Protein AF-Q7RSP5-F1 (afdb_monomer)

Solvent-accessible surface area (backbone atoms only — not comparable to full-atom values): 9951 Å² total; per-residue (Å²): 132,61,67,67,63,52,49,53,52,51,54,40,51,48,33,52,52,49,29,62,71,64,57,51,88,84,54,77,68,51,70,68,33,51,56,30,44,52,52,32,47,54,51,49,51,56,48,69,70,32,59,83,34,60,75,29,71,70,51,32,50,54,51,52,50,52,53,49,53,51,51,50,50,44,50,53,40,32,74,66,71,52,53,40,70,86,48,75,74,78,81,64,96,82,65,91,83,51,68,88,61,48,82,80,62,78,80,87,84,89,85,90,91,88,88,69,79,65,65,62,54,58,61,58,53,55,54,56,55,54,52,51,55,49,53,55,53,49,56,55,49,56,53,52,52,55,57,51,52,54,54,50,55,51,52,54,52,52,51,53,52,54,55,62,74,78,106

Structure (mmCIF, N/CA/C/O backbone):
data_AF-Q7RSP5-F1
#
_entry.id   AF-Q7RSP5-F1
#
loop_
_atom_site.group_PDB
_atom_site.id
_atom_site.type_symbol
_atom_site.label_atom_id
_atom_site.label_alt_id
_atom_site.label_comp_id
_atom_site.label_asym_id
_atom_site.label_entity_id
_atom_site.label_seq_id
_atom_site.pdbx_PDB_ins_code
_atom_site.Cartn_x
_atom_site.Cartn_y
_atom_site.Cartn_z
_atom_site.occupancy
_atom_site.B_iso_or_equiv
_atom_site.auth_seq_id
_atom_site.auth_comp_id
_atom_site.auth_asym_id
_atom_site.auth_atom_id
_atom_site.pdbx_PDB_model_num
ATOM 1 N N . MET A 1 1 ? 7.122 -0.488 -19.800 1.00 75.94 1 MET A N 1
ATOM 2 C CA . MET A 1 1 ? 6.492 -0.726 -18.485 1.00 75.94 1 MET A CA 1
ATOM 3 C C . MET A 1 1 ? 5.404 -1.763 -18.695 1.00 75.94 1 MET A C 1
ATOM 5 O O . MET A 1 1 ? 4.600 -1.577 -19.602 1.00 75.94 1 MET A O 1
ATOM 9 N N . ASP A 1 2 ? 5.430 -2.874 -17.963 1.00 88.75 2 ASP A N 1
ATOM 10 C CA . ASP A 1 2 ? 4.459 -3.957 -18.150 1.00 88.75 2 ASP A CA 1
ATOM 11 C C . ASP A 1 2 ? 3.117 -3.532 -17.548 1.00 88.75 2 ASP A C 1
ATOM 13 O O . ASP A 1 2 ? 3.012 -3.278 -16.348 1.00 88.75 2 ASP A O 1
ATOM 17 N N . LYS A 1 3 ? 2.083 -3.437 -18.387 1.00 93.75 3 LYS A N 1
ATOM 18 C CA . LYS A 1 3 ? 0.760 -2.954 -17.979 1.00 93.75 3 LYS A CA 1
ATOM 19 C C . LYS A 1 3 ? 0.159 -3.787 -16.841 1.00 93.75 3 LYS A C 1
ATOM 21 O O . LYS A 1 3 ? -0.507 -3.218 -15.980 1.00 93.75 3 LYS A O 1
ATOM 26 N N . LYS A 1 4 ? 0.388 -5.103 -16.821 1.00 93.25 4 LYS A N 1
ATOM 27 C CA . LYS A 1 4 ? -0.126 -6.005 -15.784 1.00 93.25 4 LYS A CA 1
ATOM 28 C C . LYS A 1 4 ? 0.567 -5.742 -14.452 1.00 93.25 4 LYS A C 1
ATOM 30 O O . LYS A 1 4 ? -0.111 -5.598 -13.440 1.00 93.25 4 LYS A O 1
ATOM 35 N N . ILE A 1 5 ? 1.893 -5.599 -14.467 1.00 93.62 5 ILE A N 1
ATOM 36 C CA . ILE A 1 5 ? 2.671 -5.261 -13.267 1.00 93.62 5 ILE A CA 1
ATOM 37 C C . ILE A 1 5 ? 2.195 -3.920 -12.693 1.00 93.62 5 ILE A C 1
ATOM 39 O O . ILE A 1 5 ? 1.900 -3.830 -11.504 1.00 93.62 5 ILE A O 1
ATOM 43 N N . ILE A 1 6 ? 2.021 -2.901 -13.539 1.00 94.88 6 ILE A N 1
ATOM 44 C CA . ILE A 1 6 ? 1.529 -1.585 -13.099 1.00 94.88 6 ILE A CA 1
ATOM 45 C C . ILE A 1 6 ? 0.107 -1.634 -12.559 1.00 94.88 6 ILE A C 1
ATOM 47 O O . ILE A 1 6 ? -0.176 -0.981 -11.556 1.00 94.88 6 ILE A O 1
ATOM 51 N N . SER A 1 7 ? -0.774 -2.425 -13.172 1.00 95.56 7 SER A N 1
ATOM 52 C CA . SER A 1 7 ? -2.127 -2.636 -12.652 1.00 95.56 7 SER A CA 1
ATOM 53 C C . SER A 1 7 ? -2.092 -3.218 -11.238 1.00 95.56 7 SER A C 1
ATOM 55 O O . SER A 1 7 ? -2.786 -2.716 -10.359 1.00 95.56 7 SER A O 1
ATOM 57 N N . ASN A 1 8 ? -1.232 -4.210 -10.987 1.00 95.31 8 ASN A N 1
ATOM 58 C CA . ASN A 1 8 ? -1.094 -4.823 -9.664 1.00 95.31 8 ASN A CA 1
ATOM 59 C C . ASN A 1 8 ? -0.609 -3.815 -8.609 1.00 95.31 8 ASN A C 1
ATOM 61 O O . ASN A 1 8 ? -1.187 -3.738 -7.524 1.00 95.31 8 ASN A O 1
ATOM 65 N N . PHE A 1 9 ? 0.400 -3.000 -8.942 1.00 96.56 9 PHE A N 1
ATOM 66 C CA . PHE A 1 9 ? 0.878 -1.923 -8.067 1.00 96.56 9 PHE A CA 1
ATOM 67 C C . PHE A 1 9 ? -0.220 -0.906 -7.755 1.00 96.56 9 PHE A C 1
ATOM 69 O O . PHE A 1 9 ? -0.406 -0.536 -6.598 1.00 96.56 9 PHE A O 1
ATOM 76 N N . TYR A 1 10 ? -0.966 -0.474 -8.773 1.00 97.56 10 TYR A N 1
ATOM 77 C CA . TYR A 1 10 ? -2.063 0.472 -8.598 1.00 97.56 10 TYR A CA 1
ATOM 78 C C . TYR A 1 10 ? -3.170 -0.094 -7.702 1.00 97.56 10 TYR A C 1
ATOM 80 O O . TYR A 1 10 ? -3.675 0.610 -6.831 1.00 97.56 10 TYR A O 1
ATOM 88 N N . GLU A 1 11 ? -3.529 -1.366 -7.869 1.00 97.75 11 GLU A N 1
ATOM 89 C CA . GLU A 1 11 ? -4.528 -2.025 -7.026 1.00 97.75 11 GLU A CA 1
ATOM 90 C C . GLU A 1 11 ? -4.076 -2.135 -5.566 1.00 97.75 11 GLU A C 1
ATOM 92 O O . GLU A 1 11 ? -4.859 -1.830 -4.666 1.00 97.75 11 GLU A O 1
ATOM 97 N N . ALA A 1 12 ? -2.819 -2.514 -5.315 1.00 97.69 12 ALA A N 1
ATOM 98 C CA . ALA A 1 12 ? -2.262 -2.553 -3.963 1.00 97.69 12 ALA A CA 1
ATOM 99 C C . ALA A 1 12 ? -2.219 -1.151 -3.328 1.00 97.69 12 ALA A C 1
ATOM 101 O O . ALA A 1 12 ? -2.676 -0.961 -2.201 1.00 97.69 12 ALA A O 1
ATOM 102 N N . PHE A 1 13 ? -1.746 -0.149 -4.072 1.00 97.75 13 PHE A N 1
ATOM 103 C CA . PHE A 1 13 ? -1.724 1.243 -3.623 1.00 97.75 13 PHE A CA 1
ATOM 104 C C . PHE A 1 13 ? -3.129 1.767 -3.301 1.00 97.75 13 PHE A C 1
ATOM 106 O O . PHE A 1 13 ? -3.339 2.394 -2.265 1.00 97.75 13 PHE A O 1
ATOM 113 N N . LYS A 1 14 ? -4.120 1.457 -4.143 1.00 97.88 14 LYS A N 1
ATOM 114 C CA . LYS A 1 14 ? -5.516 1.843 -3.922 1.00 97.88 14 LYS A CA 1
ATOM 115 C C . LYS A 1 14 ? -6.063 1.273 -2.613 1.00 97.88 14 LYS A C 1
ATOM 117 O O . LYS A 1 14 ? -6.685 2.019 -1.862 1.00 97.88 14 LYS A O 1
ATOM 122 N N . LEU A 1 15 ? -5.807 -0.004 -2.315 1.00 98.00 15 LEU A N 1
ATOM 123 C CA . LEU A 1 15 ? -6.221 -0.620 -1.046 1.00 98.00 15 LEU A CA 1
ATOM 124 C C . LEU A 1 15 ? -5.626 0.115 0.159 1.00 98.00 15 LEU A C 1
ATOM 126 O O . LEU A 1 15 ? -6.332 0.356 1.137 1.00 98.00 15 LEU A O 1
ATOM 130 N N . LEU A 1 16 ? -4.353 0.511 0.073 1.00 96.25 16 LEU A N 1
ATOM 131 C CA . LEU A 1 16 ? -3.681 1.288 1.111 1.00 96.25 16 LEU A CA 1
ATOM 132 C C . LEU A 1 16 ? -4.298 2.683 1.279 1.00 96.25 16 LEU A C 1
ATOM 134 O O . LEU A 1 16 ? -4.600 3.085 2.401 1.00 96.25 16 LEU A O 1
ATOM 138 N N . CYS A 1 17 ? -4.570 3.398 0.185 1.00 96.12 17 CYS A N 1
ATOM 139 C CA . CYS A 1 17 ? -5.276 4.679 0.244 1.00 96.12 17 CYS A CA 1
ATOM 140 C C . CYS A 1 17 ? -6.672 4.545 0.860 1.00 96.12 17 CYS A C 1
ATOM 142 O O . CYS A 1 17 ? -7.063 5.384 1.665 1.00 96.12 17 CYS A O 1
ATOM 144 N N . GLU A 1 18 ? -7.421 3.499 0.509 1.00 95.75 18 GLU A N 1
ATOM 145 C CA . GLU A 1 18 ? -8.732 3.236 1.102 1.00 95.75 18 GLU A CA 1
ATOM 146 C C . GLU A 1 18 ? -8.628 2.938 2.603 1.00 95.75 18 GLU A C 1
ATOM 148 O O . GLU A 1 18 ? -9.481 3.391 3.358 1.00 95.75 18 GLU A O 1
ATOM 153 N N . MET A 1 19 ? -7.581 2.239 3.061 1.00 94.12 19 MET A N 1
ATOM 154 C CA . MET A 1 19 ? -7.334 2.068 4.499 1.00 94.12 19 MET A CA 1
ATOM 155 C C . MET A 1 19 ? -7.144 3.414 5.198 1.00 94.12 19 MET A C 1
ATOM 157 O O . MET A 1 19 ? -7.789 3.655 6.211 1.00 94.12 19 MET A O 1
ATOM 161 N N . TYR A 1 20 ? -6.319 4.310 4.649 1.00 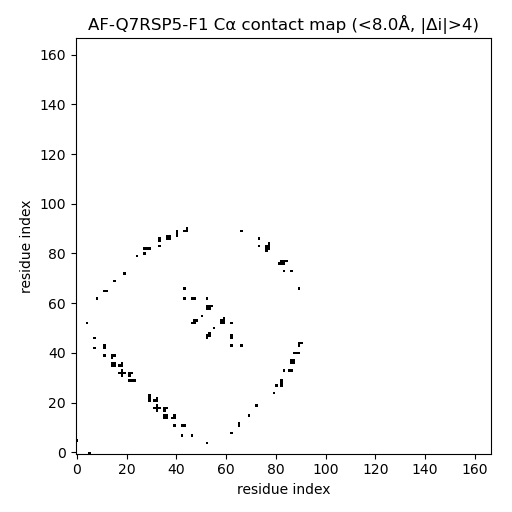92.62 20 TYR A N 1
ATOM 162 C CA . TYR A 1 20 ? -6.135 5.653 5.209 1.00 92.62 20 TYR A CA 1
ATOM 163 C C . TYR A 1 20 ? -7.410 6.505 5.166 1.00 92.62 20 TYR A C 1
ATOM 165 O O . TYR A 1 20 ? -7.663 7.258 6.101 1.00 92.62 20 TYR A O 1
ATOM 173 N N . ALA A 1 21 ? -8.204 6.407 4.099 1.00 92.81 21 ALA A N 1
ATOM 174 C CA . ALA A 1 21 ? -9.414 7.208 3.926 1.00 92.81 21 ALA A CA 1
ATOM 175 C C . ALA A 1 21 ? -10.558 6.781 4.858 1.00 92.81 21 ALA A C 1
ATOM 177 O O . ALA A 1 21 ? -11.326 7.621 5.315 1.00 92.81 21 ALA A O 1
ATOM 178 N N . GLU A 1 22 ? -10.677 5.480 5.123 1.00 90.75 22 GLU A N 1
ATOM 179 C CA . GLU A 1 22 ? -11.723 4.903 5.978 1.00 90.75 22 GLU A CA 1
ATOM 180 C C . GLU A 1 22 ? -11.329 4.877 7.459 1.00 90.75 22 GLU A C 1
ATOM 182 O O . GLU A 1 22 ? -12.155 4.594 8.327 1.00 90.75 22 GLU A O 1
ATOM 187 N N . PHE A 1 23 ? -10.060 5.143 7.763 1.00 90.00 23 PHE A N 1
ATOM 188 C CA . PHE A 1 23 ? -9.566 5.130 9.125 1.00 90.00 23 PHE A CA 1
ATOM 189 C C . PHE A 1 23 ? -10.062 6.351 9.909 1.00 90.00 23 PHE A C 1
ATOM 191 O O . PHE A 1 23 ? -9.749 7.494 9.578 1.00 90.00 23 PHE A O 1
ATOM 198 N N . ASP A 1 24 ? -10.796 6.096 10.994 1.00 87.19 24 ASP A N 1
ATOM 199 C CA . ASP A 1 24 ? -11.247 7.122 11.935 1.00 87.19 24 ASP A CA 1
ATOM 200 C C . ASP A 1 24 ? -10.633 6.905 13.326 1.00 87.19 24 ASP A C 1
ATOM 202 O O . ASP A 1 24 ? -10.909 5.918 14.022 1.00 87.19 24 ASP A O 1
ATOM 206 N N . ASP A 1 25 ? -9.856 7.898 13.767 1.00 82.38 25 ASP A N 1
ATOM 207 C CA . ASP A 1 25 ? -9.247 7.995 15.097 1.00 82.38 25 ASP A CA 1
ATOM 208 C C . ASP A 1 25 ? -10.266 7.879 16.246 1.00 82.38 25 ASP A C 1
ATOM 210 O O . ASP A 1 25 ? -9.884 7.518 17.361 1.00 82.38 25 ASP A O 1
ATOM 214 N N . LYS A 1 26 ? -11.557 8.112 16.004 1.00 82.12 26 LYS A N 1
ATOM 215 C CA . LYS A 1 26 ? -12.615 8.022 17.022 1.00 82.12 26 LYS A CA 1
ATOM 216 C C . LYS A 1 26 ? -13.248 6.637 17.126 1.00 82.12 26 LYS A C 1
ATOM 218 O O . LYS A 1 26 ? -13.709 6.264 18.201 1.00 82.12 26 LYS A O 1
ATOM 223 N N . THR A 1 27 ? -13.259 5.859 16.044 1.00 79.50 27 THR A N 1
ATOM 224 C CA . THR A 1 27 ? -13.876 4.521 16.030 1.00 79.50 27 THR A CA 1
ATOM 2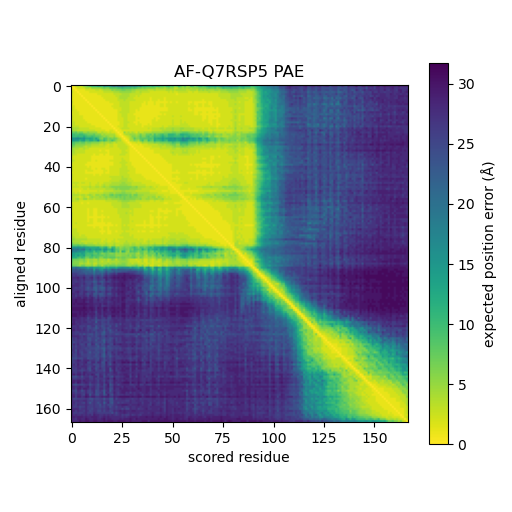25 C C . THR A 1 27 ? -12.918 3.474 16.583 1.00 79.50 27 THR A C 1
ATOM 227 O O . THR A 1 27 ? -11.739 3.478 16.249 1.00 79.50 27 THR A O 1
ATOM 230 N N . GLN A 1 28 ? -13.385 2.565 17.441 1.00 77.19 28 GLN A N 1
ATOM 231 C CA . GLN A 1 28 ? -12.519 1.535 18.034 1.00 77.19 28 GLN A CA 1
ATOM 232 C C . GLN A 1 28 ? -12.085 0.464 17.018 1.00 77.19 28 GLN A C 1
ATOM 234 O O . GLN A 1 28 ? -11.037 -0.154 17.188 1.00 77.19 28 GLN A O 1
ATOM 239 N N . TYR A 1 29 ? -12.866 0.260 15.957 1.00 80.25 2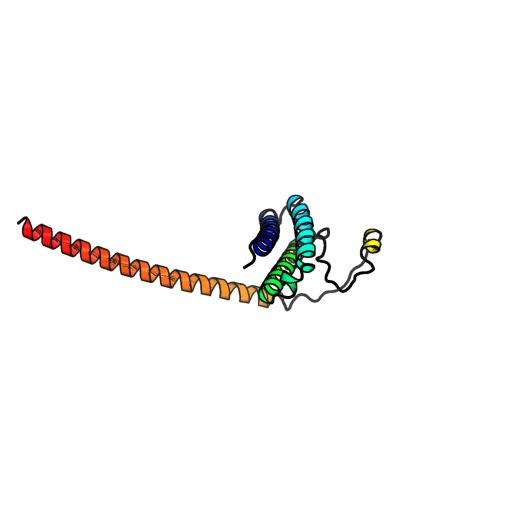9 TYR A N 1
ATOM 240 C CA . TYR A 1 29 ? -12.636 -0.776 14.958 1.00 80.25 29 TYR A CA 1
ATOM 241 C C . TYR A 1 29 ? -13.006 -0.279 13.558 1.00 80.25 29 TYR A C 1
ATOM 243 O O . TYR A 1 29 ? -14.083 0.283 13.367 1.00 80.25 29 TYR A O 1
ATOM 251 N N . CYS A 1 30 ? -12.140 -0.544 12.575 1.00 86.25 30 CYS A N 1
ATOM 252 C CA . CYS A 1 30 ? -12.401 -0.261 11.164 1.00 86.25 30 CYS A CA 1
ATOM 253 C C . CYS A 1 30 ? -12.491 -1.569 10.360 1.00 86.25 30 CYS A C 1
ATOM 255 O O . CYS A 1 30 ? -11.479 -2.128 9.928 1.00 86.25 30 CYS A O 1
ATOM 257 N N . ALA A 1 31 ? -13.719 -2.044 10.125 1.00 87.12 31 ALA A N 1
ATOM 258 C CA . ALA A 1 31 ? -13.987 -3.280 9.382 1.00 87.12 31 ALA A CA 1
ATOM 259 C C . ALA A 1 31 ? -13.457 -3.226 7.940 1.00 87.12 31 ALA A C 1
ATOM 261 O O . ALA A 1 31 ? -12.856 -4.178 7.440 1.00 87.12 31 ALA A O 1
ATOM 262 N N . LYS A 1 32 ? -13.663 -2.086 7.270 1.00 90.06 32 LYS A N 1
ATOM 263 C CA . LYS A 1 32 ? -13.243 -1.884 5.881 1.00 90.06 32 LYS A CA 1
ATOM 264 C C . LYS A 1 32 ? -11.723 -1.835 5.758 1.00 90.06 32 LYS A C 1
ATOM 266 O O . LYS A 1 32 ? -11.166 -2.499 4.891 1.00 90.06 32 LYS A O 1
ATOM 271 N N . CYS A 1 33 ? -11.060 -1.152 6.687 1.00 91.31 33 CYS A N 1
ATOM 272 C CA . CYS A 1 33 ? -9.608 -1.124 6.768 1.00 91.31 33 CYS A CA 1
ATOM 273 C C . CYS A 1 33 ? -9.032 -2.537 6.983 1.00 91.31 33 CYS A C 1
ATOM 275 O O . CYS A 1 33 ? -8.121 -2.934 6.267 1.00 91.31 33 CYS A O 1
ATOM 277 N N . SER A 1 34 ? -9.613 -3.340 7.887 1.00 90.38 34 SER A N 1
ATOM 278 C CA . SER A 1 34 ? -9.183 -4.728 8.132 1.00 90.38 34 SER A CA 1
ATOM 279 C C . SER A 1 34 ? -9.328 -5.610 6.885 1.00 90.38 34 SER A C 1
ATOM 281 O O . SER A 1 34 ? -8.388 -6.307 6.498 1.00 90.38 34 SER A O 1
ATOM 283 N N . LYS A 1 35 ? -10.468 -5.521 6.187 1.00 92.50 35 LYS A N 1
ATOM 284 C CA . LYS A 1 35 ? -10.685 -6.219 4.911 1.00 92.50 35 LYS A CA 1
ATOM 285 C C . LYS A 1 35 ? -9.647 -5.813 3.862 1.00 92.50 35 LYS A C 1
ATOM 287 O O . LYS A 1 35 ? -9.105 -6.675 3.169 1.00 92.50 35 LYS A O 1
ATOM 292 N N . ASN A 1 36 ? -9.361 -4.519 3.760 1.00 94.62 36 ASN A N 1
ATOM 293 C CA . ASN A 1 36 ? -8.395 -3.990 2.805 1.00 94.62 36 ASN A CA 1
ATOM 294 C C . ASN A 1 36 ? -6.956 -4.389 3.155 1.00 94.62 36 ASN A C 1
ATOM 296 O O . ASN A 1 36 ? -6.198 -4.719 2.249 1.00 94.62 36 ASN A O 1
ATOM 300 N N . ALA A 1 37 ? -6.597 -4.457 4.439 1.00 94.19 37 ALA A N 1
ATOM 301 C CA . ALA A 1 37 ? -5.289 -4.920 4.897 1.00 94.19 37 ALA A CA 1
ATOM 302 C C . ALA A 1 37 ? -5.024 -6.375 4.494 1.00 94.19 37 ALA A C 1
ATOM 304 O O . ALA A 1 37 ? -3.963 -6.692 3.960 1.00 94.19 37 ALA A O 1
ATOM 305 N N . ILE A 1 38 ? -6.015 -7.255 4.669 1.00 93.50 38 ILE A N 1
ATOM 306 C CA . ILE A 1 38 ? -5.920 -8.661 4.251 1.00 93.50 38 ILE A CA 1
ATOM 307 C C . ILE A 1 38 ? -5.710 -8.763 2.733 1.00 93.50 38 ILE A C 1
ATOM 309 O O . ILE A 1 38 ? -4.830 -9.493 2.273 1.00 93.50 38 ILE A O 1
ATOM 313 N N . GLN A 1 39 ? -6.483 -8.007 1.946 1.00 96.31 39 GLN A N 1
ATOM 314 C CA . GLN A 1 39 ? -6.330 -7.987 0.488 1.00 96.31 39 GLN A CA 1
ATOM 315 C C . GLN A 1 39 ? -4.978 -7.415 0.054 1.00 96.31 39 GLN A C 1
ATOM 317 O O . GLN A 1 39 ? -4.358 -7.944 -0.870 1.00 96.31 39 GLN A O 1
ATOM 322 N N . PHE A 1 40 ? -4.505 -6.369 0.736 1.00 96.88 40 PHE A N 1
ATOM 323 C CA . PHE A 1 40 ? -3.209 -5.755 0.482 1.00 96.88 40 PHE A CA 1
ATOM 324 C C . PHE A 1 40 ? -2.080 -6.763 0.694 1.00 96.88 40 PHE A C 1
ATOM 326 O O . PHE A 1 40 ? -1.278 -6.974 -0.211 1.00 96.88 40 PHE A O 1
ATOM 333 N N . VAL A 1 41 ? -2.056 -7.446 1.842 1.00 95.62 41 VAL A N 1
ATOM 334 C CA . VAL A 1 41 ? -1.020 -8.438 2.173 1.00 95.62 41 VAL A CA 1
ATOM 335 C C . VAL A 1 41 ? -1.027 -9.601 1.176 1.00 95.62 41 VAL A C 1
ATOM 337 O O . VAL A 1 41 ? 0.040 -10.050 0.755 1.00 95.62 41 VAL A O 1
ATOM 340 N N . SER A 1 42 ? -2.207 -10.056 0.737 1.00 93.69 42 SER A N 1
ATOM 341 C CA . SER A 1 42 ? -2.320 -11.084 -0.308 1.00 93.69 42 SER A CA 1
ATOM 342 C C . SER A 1 42 ? -1.692 -10.628 -1.629 1.00 93.69 42 S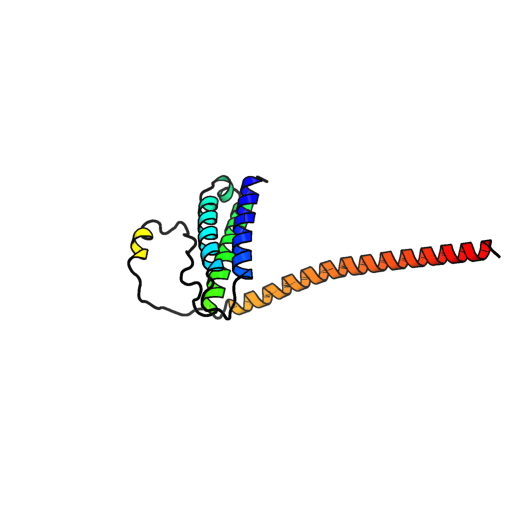ER A C 1
ATOM 344 O O . SER A 1 42 ? -0.845 -11.332 -2.178 1.00 93.69 42 SER A O 1
ATOM 346 N N . LYS A 1 43 ? -2.045 -9.429 -2.114 1.00 95.38 43 LYS A N 1
ATOM 347 C CA . LYS A 1 43 ? -1.480 -8.869 -3.355 1.00 95.38 43 LYS A CA 1
ATOM 348 C C . LYS A 1 43 ? 0.019 -8.625 -3.248 1.00 95.38 43 LYS A C 1
ATOM 350 O O . LYS A 1 43 ? 0.762 -8.945 -4.173 1.00 95.38 43 LYS A O 1
ATOM 355 N N . TYR A 1 44 ? 0.470 -8.099 -2.113 1.00 95.31 44 TYR A N 1
ATOM 356 C CA . TYR A 1 44 ? 1.886 -7.886 -1.851 1.00 95.31 44 TYR A CA 1
ATOM 357 C C . TYR A 1 44 ? 2.662 -9.201 -1.938 1.00 95.31 44 TYR A C 1
ATOM 359 O O . TYR A 1 44 ? 3.699 -9.257 -2.592 1.00 95.31 44 TYR A O 1
ATOM 367 N N . LYS A 1 45 ? 2.144 -10.281 -1.339 1.00 9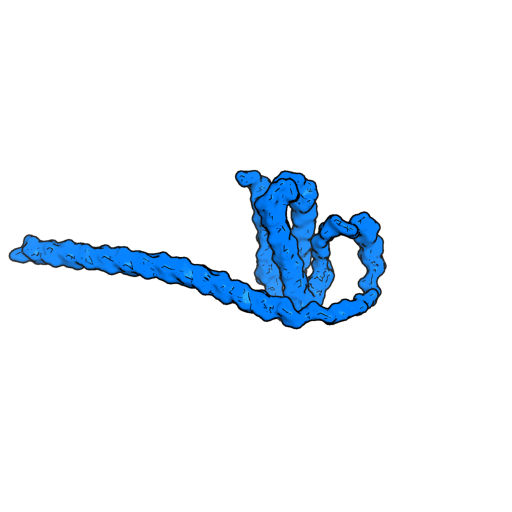4.31 45 LYS A N 1
ATOM 368 C CA . LYS A 1 45 ? 2.772 -11.607 -1.391 1.00 94.31 45 LYS A CA 1
ATOM 369 C C . LYS A 1 45 ? 2.908 -12.124 -2.824 1.00 94.31 45 LYS A C 1
ATOM 371 O O . LYS A 1 45 ? 3.981 -12.601 -3.180 1.00 94.31 45 LYS A O 1
ATOM 376 N N . GLU A 1 46 ? 1.861 -12.009 -3.639 1.00 93.31 46 GLU A N 1
ATOM 377 C CA . GLU A 1 46 ? 1.903 -12.396 -5.057 1.00 93.31 46 GLU A CA 1
ATOM 378 C C . GLU A 1 46 ? 2.959 -11.594 -5.830 1.00 93.31 46 GLU A C 1
ATOM 380 O O . GLU A 1 46 ? 3.744 -12.158 -6.591 1.00 93.31 46 GLU A O 1
ATOM 385 N N . MET A 1 47 ? 3.022 -10.280 -5.600 1.00 94.38 47 MET A N 1
ATOM 386 C CA . MET A 1 47 ? 3.998 -9.400 -6.247 1.00 94.38 47 MET A CA 1
ATOM 387 C C . MET A 1 47 ? 5.433 -9.680 -5.792 1.00 94.38 47 MET A C 1
ATOM 389 O O . MET A 1 47 ? 6.343 -9.675 -6.614 1.00 94.38 47 MET A O 1
ATOM 393 N N . ASN A 1 48 ? 5.634 -9.984 -4.511 1.00 91.94 48 ASN A N 1
ATOM 394 C CA . ASN A 1 48 ? 6.939 -10.305 -3.935 1.00 91.94 48 ASN A CA 1
ATOM 395 C C . ASN A 1 48 ? 7.479 -11.677 -4.383 1.00 91.94 48 ASN A C 1
ATOM 397 O O . ASN A 1 48 ? 8.672 -11.940 -4.280 1.00 91.94 48 ASN A O 1
ATOM 401 N N . GLN A 1 49 ? 6.617 -12.566 -4.879 1.00 92.56 49 GLN A N 1
ATOM 402 C CA . GLN A 1 49 ? 7.019 -13.850 -5.466 1.00 92.56 49 GLN A CA 1
ATOM 403 C C . GLN A 1 49 ? 7.279 -13.763 -6.976 1.00 92.56 49 GLN A C 1
ATOM 405 O O . GLN A 1 49 ? 7.792 -14.713 -7.564 1.00 92.56 49 GLN A O 1
ATOM 410 N N . ASN A 1 50 ? 6.939 -12.642 -7.613 1.00 92.12 50 ASN A N 1
ATOM 411 C CA . ASN A 1 50 ? 7.129 -12.453 -9.042 1.00 92.12 50 ASN A CA 1
ATOM 412 C C . ASN A 1 50 ? 8.561 -11.981 -9.343 1.00 92.12 50 ASN A C 1
ATOM 414 O O . ASN A 1 50 ? 8.935 -10.860 -8.992 1.00 92.12 50 ASN A O 1
ATOM 418 N N . SER A 1 51 ? 9.339 -12.812 -10.044 1.00 91.94 51 SER A N 1
ATOM 419 C CA . SER A 1 51 ? 10.712 -12.489 -10.448 1.00 91.94 51 SER A CA 1
ATOM 420 C C . SER A 1 51 ? 10.801 -11.231 -11.306 1.00 91.94 51 SER A C 1
ATOM 422 O O . SER A 1 51 ? 11.721 -10.449 -11.112 1.00 91.94 51 SER A O 1
ATOM 424 N N . ASP A 1 52 ? 9.827 -10.974 -12.184 1.00 92.56 52 ASP A N 1
ATOM 425 C CA . ASP A 1 52 ? 9.825 -9.789 -13.057 1.00 92.56 52 ASP A CA 1
ATOM 426 C C . ASP A 1 52 ? 9.717 -8.477 -12.260 1.00 92.56 52 ASP A C 1
ATOM 428 O O . ASP A 1 52 ? 10.083 -7.405 -12.750 1.00 92.56 52 ASP A O 1
ATOM 432 N N . ILE A 1 53 ? 9.206 -8.559 -11.026 1.00 92.06 53 ILE A N 1
ATOM 433 C CA . ILE A 1 53 ? 9.124 -7.451 -10.074 1.00 92.06 53 ILE A CA 1
ATOM 434 C C . ILE A 1 53 ? 10.391 -7.404 -9.219 1.00 92.06 53 ILE A C 1
ATOM 436 O O . ILE A 1 53 ? 11.035 -6.359 -9.154 1.00 92.06 53 ILE A O 1
ATOM 440 N N . THR A 1 54 ? 10.769 -8.514 -8.581 1.00 89.25 54 THR A N 1
ATOM 441 C CA . THR A 1 54 ? 11.865 -8.532 -7.597 1.00 89.25 54 THR A CA 1
ATOM 442 C C . THR A 1 54 ? 13.253 -8.405 -8.220 1.00 89.25 54 THR A C 1
ATOM 444 O O . THR A 1 54 ? 14.142 -7.825 -7.599 1.00 89.25 54 THR A O 1
ATOM 447 N N . SER A 1 55 ? 13.457 -8.873 -9.454 1.00 87.75 55 SER A N 1
ATOM 448 C CA . SER A 1 55 ? 14.728 -8.714 -10.173 1.00 87.75 55 SER A CA 1
ATOM 449 C C . SER A 1 55 ? 14.863 -7.352 -10.859 1.00 87.75 55 SER A C 1
ATOM 451 O O . SER A 1 55 ? 15.946 -7.000 -11.327 1.00 87.75 55 SER A O 1
ATOM 453 N N . ASN A 1 56 ? 13.775 -6.583 -10.964 1.00 94.31 56 ASN A N 1
ATOM 454 C CA . ASN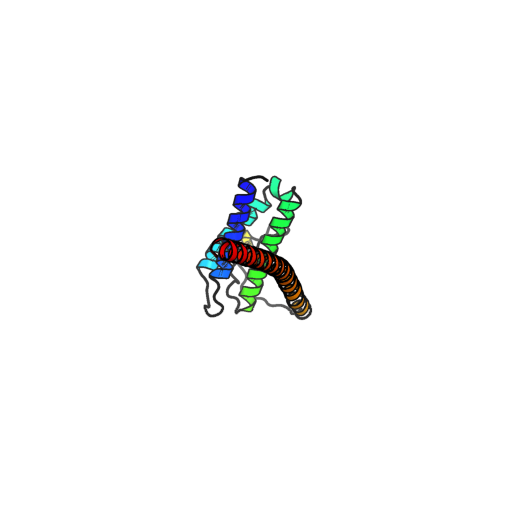 A 1 56 ? 13.777 -5.259 -11.570 1.00 94.31 56 ASN A CA 1
ATOM 455 C C . ASN A 1 56 ? 13.996 -4.188 -10.496 1.00 94.31 56 ASN A C 1
ATOM 457 O O . ASN A 1 56 ? 13.159 -4.018 -9.615 1.00 94.31 56 ASN A O 1
ATOM 461 N N . GLY A 1 57 ? 15.082 -3.416 -10.600 1.00 91.62 57 GLY A N 1
ATOM 462 C CA . GLY A 1 57 ? 15.437 -2.412 -9.589 1.00 91.62 57 GLY A CA 1
ATOM 463 C C . GLY A 1 57 ? 14.321 -1.405 -9.286 1.00 91.62 57 GLY A C 1
ATOM 464 O O . GLY A 1 57 ? 14.003 -1.184 -8.122 1.00 91.62 57 GLY A O 1
ATOM 465 N N . SER A 1 58 ? 13.669 -0.851 -10.313 1.00 93.75 58 SER A N 1
ATOM 466 C CA . SER A 1 58 ? 12.619 0.159 -10.124 1.00 93.75 58 SER A CA 1
ATOM 467 C C . SER A 1 58 ? 11.323 -0.422 -9.556 1.00 93.75 58 SER A C 1
ATOM 469 O O . SER A 1 58 ? 10.678 0.213 -8.726 1.00 93.75 58 SER A O 1
ATOM 471 N N . TYR A 1 59 ? 10.912 -1.621 -9.984 1.00 93.75 59 TYR A N 1
ATOM 472 C CA . TYR A 1 59 ? 9.716 -2.254 -9.416 1.00 93.75 59 TYR A CA 1
ATOM 473 C C . TYR A 1 59 ? 9.956 -2.776 -8.003 1.00 93.75 59 TYR A C 1
ATOM 475 O O . TYR A 1 59 ? 9.060 -2.679 -7.170 1.00 93.75 59 TYR A O 1
ATOM 483 N N . ASN A 1 60 ? 11.153 -3.279 -7.712 1.00 91.38 60 ASN A N 1
ATOM 484 C CA . ASN A 1 60 ? 11.523 -3.697 -6.368 1.00 91.38 60 ASN A CA 1
ATOM 485 C C . ASN A 1 60 ? 11.581 -2.504 -5.397 1.00 91.38 60 ASN A C 1
ATOM 487 O O . ASN A 1 60 ? 11.119 -2.603 -4.261 1.00 91.38 60 ASN A O 1
ATOM 491 N N . GLU A 1 61 ? 12.073 -1.349 -5.855 1.00 94.50 61 GLU A N 1
ATOM 492 C CA . GLU A 1 61 ? 12.014 -0.098 -5.093 1.00 94.50 61 GLU A CA 1
ATOM 493 C C . GLU A 1 61 ? 10.560 0.304 -4.804 1.00 94.50 61 GLU A C 1
ATOM 495 O O . GLU A 1 61 ? 10.205 0.520 -3.648 1.00 94.50 61 GLU A O 1
ATOM 500 N N . LEU A 1 62 ? 9.685 0.290 -5.817 1.00 95.56 62 LEU A N 1
ATOM 501 C CA . LEU A 1 62 ? 8.258 0.590 -5.648 1.00 95.56 62 LEU A CA 1
ATOM 502 C C . LEU A 1 62 ? 7.554 -0.394 -4.694 1.00 95.56 62 LEU A C 1
ATOM 504 O O . LEU A 1 62 ? 6.714 0.008 -3.887 1.00 95.56 62 LEU A O 1
ATOM 508 N N . LEU A 1 63 ? 7.898 -1.682 -4.768 1.00 94.56 63 LEU A N 1
ATOM 509 C CA . LEU A 1 63 ? 7.391 -2.716 -3.865 1.00 94.56 63 LEU A CA 1
ATOM 510 C C . LEU A 1 63 ? 7.841 -2.449 -2.424 1.00 94.56 63 LEU A C 1
ATOM 512 O O . LEU A 1 63 ? 7.028 -2.516 -1.503 1.00 94.56 63 LEU A O 1
ATOM 516 N N . SER A 1 64 ? 9.107 -2.075 -2.241 1.00 93.62 64 SER A N 1
ATOM 517 C CA . SER A 1 64 ? 9.668 -1.703 -0.940 1.00 93.62 64 SER A CA 1
ATOM 518 C C . SER A 1 64 ? 8.990 -0.456 -0.365 1.00 93.62 64 SER A C 1
ATOM 520 O O . SER A 1 64 ? 8.689 -0.420 0.827 1.00 93.62 64 SER A O 1
ATOM 522 N N . THR A 1 65 ? 8.674 0.540 -1.200 1.00 96.25 65 THR A N 1
ATOM 523 C CA . THR A 1 65 ? 7.895 1.717 -0.786 1.00 96.25 65 THR A CA 1
ATOM 524 C C . THR A 1 65 ? 6.509 1.320 -0.282 1.00 96.25 65 THR A C 1
ATOM 526 O O . THR A 1 65 ? 6.147 1.698 0.827 1.00 96.25 65 THR A O 1
ATOM 529 N N . LEU A 1 66 ? 5.767 0.487 -1.024 1.00 96.50 66 LEU A N 1
ATOM 530 C CA . LEU A 1 66 ? 4.452 0.000 -0.581 1.00 96.50 66 LEU A CA 1
ATOM 531 C C . LEU A 1 66 ? 4.523 -0.781 0.737 1.00 96.50 66 LEU A C 1
ATOM 533 O O . LEU A 1 66 ? 3.639 -0.637 1.581 1.00 96.50 66 LEU A O 1
ATOM 537 N N . SER A 1 67 ? 5.564 -1.599 0.916 1.00 95.56 67 SER A N 1
ATOM 538 C CA . SER A 1 67 ? 5.809 -2.327 2.165 1.00 95.56 67 SER A CA 1
ATOM 539 C C . SER A 1 67 ? 5.985 -1.372 3.344 1.00 95.56 67 SER A C 1
ATOM 541 O O . SER A 1 67 ? 5.308 -1.498 4.368 1.00 95.56 67 SER A O 1
ATOM 543 N N . ASN A 1 68 ? 6.849 -0.367 3.178 1.00 96.00 68 ASN A N 1
ATOM 544 C CA . ASN A 1 68 ? 7.093 0.645 4.198 1.00 96.00 68 ASN A CA 1
ATOM 545 C C . ASN A 1 68 ? 5.830 1.446 4.515 1.00 96.00 68 ASN A C 1
ATOM 547 O O . ASN A 1 68 ? 5.523 1.639 5.688 1.00 96.00 68 ASN A O 1
ATOM 551 N N . ASP A 1 69 ? 5.070 1.866 3.507 1.00 96.44 69 ASP A N 1
ATOM 552 C CA . ASP A 1 69 ? 3.857 2.653 3.724 1.00 96.44 69 ASP A CA 1
ATOM 553 C C . ASP A 1 69 ? 2.772 1.853 4.460 1.00 96.44 69 ASP A C 1
ATOM 555 O O . ASP A 1 69 ? 2.099 2.389 5.342 1.00 96.44 69 ASP A O 1
ATOM 559 N N . TYR A 1 70 ? 2.631 0.555 4.177 1.00 95.94 70 TYR A N 1
ATOM 560 C CA . TYR A 1 70 ? 1.735 -0.317 4.940 1.00 95.94 70 TYR A CA 1
ATOM 561 C C . TYR A 1 70 ? 2.180 -0.485 6.398 1.00 95.94 70 TYR A C 1
ATOM 563 O O . TYR A 1 70 ? 1.358 -0.394 7.312 1.00 95.94 70 TYR A O 1
ATOM 571 N N . ASN A 1 71 ? 3.479 -0.682 6.638 1.00 94.56 71 ASN A N 1
ATOM 572 C CA . ASN A 1 71 ? 4.015 -0.772 7.997 1.00 94.56 71 ASN A CA 1
ATOM 573 C C . ASN A 1 71 ? 3.817 0.545 8.763 1.00 94.56 71 ASN A C 1
ATOM 575 O O . ASN A 1 71 ? 3.380 0.522 9.914 1.00 94.56 71 ASN A O 1
ATOM 579 N N . ASN A 1 72 ? 4.031 1.685 8.101 1.00 94.25 72 ASN A N 1
ATOM 580 C CA . ASN A 1 72 ? 3.771 3.015 8.649 1.00 94.25 72 ASN A CA 1
ATOM 581 C C . ASN A 1 72 ? 2.288 3.200 9.000 1.00 94.25 72 ASN A C 1
ATOM 583 O O . ASN A 1 72 ? 1.968 3.706 10.076 1.00 94.25 72 ASN A O 1
ATOM 587 N N . PHE A 1 73 ? 1.371 2.765 8.128 1.00 92.81 73 PHE A N 1
ATOM 588 C CA . PHE A 1 73 ? -0.064 2.767 8.418 1.00 92.81 73 PHE A CA 1
ATOM 589 C C . PHE A 1 73 ? -0.375 1.940 9.669 1.00 92.81 73 PHE A C 1
ATOM 591 O O . PHE A 1 73 ? -1.077 2.408 10.568 1.00 92.81 73 PHE A O 1
ATOM 598 N N . LYS A 1 74 ? 0.167 0.721 9.749 1.00 91.69 74 LYS A N 1
ATOM 599 C CA . LYS A 1 74 ? -0.059 -0.187 10.876 1.00 91.69 74 LYS A CA 1
ATOM 600 C C . LYS A 1 74 ? 0.465 0.407 12.186 1.00 91.69 74 LYS A C 1
ATOM 602 O O . LYS A 1 74 ? -0.243 0.372 13.193 1.00 91.69 74 LYS A O 1
ATOM 607 N N . GLU A 1 75 ? 1.662 0.989 12.177 1.00 91.19 75 GLU A N 1
ATOM 608 C CA . GLU A 1 75 ? 2.244 1.676 13.334 1.00 91.19 75 GLU A CA 1
ATOM 609 C C . GLU A 1 75 ? 1.383 2.868 13.769 1.00 91.19 75 GLU A C 1
ATOM 611 O O . GLU A 1 75 ? 1.004 2.970 14.940 1.00 91.19 75 GLU A O 1
ATOM 616 N N . TYR A 1 76 ? 1.005 3.729 12.820 1.00 89.81 76 TYR A N 1
ATOM 617 C CA . TYR A 1 76 ? 0.134 4.872 13.075 1.00 89.81 76 TYR A CA 1
ATOM 618 C C . TYR A 1 76 ? -1.193 4.431 13.695 1.00 89.81 76 TYR A C 1
ATOM 620 O O . TYR A 1 76 ? -1.576 4.930 14.753 1.00 89.81 76 TYR A O 1
ATOM 628 N N . CYS A 1 77 ? -1.856 3.439 13.111 1.00 88.50 77 CYS A N 1
ATOM 629 C CA . CYS A 1 77 ? -3.112 2.921 13.631 1.00 88.50 77 CYS A CA 1
ATOM 630 C C . CYS A 1 77 ? -2.972 2.330 15.046 1.00 88.50 77 CYS A C 1
ATOM 632 O O . CYS A 1 77 ? -3.814 2.569 15.916 1.00 88.50 77 CYS A O 1
ATOM 634 N N . ASN A 1 78 ? -1.889 1.599 15.323 1.00 86.75 78 ASN A N 1
ATOM 635 C CA . ASN A 1 78 ? -1.633 1.056 16.656 1.00 86.75 78 ASN A CA 1
ATOM 636 C C . ASN A 1 78 ? -1.362 2.157 17.688 1.00 86.75 78 ASN A C 1
ATOM 638 O O . ASN A 1 78 ? -1.856 2.071 18.815 1.00 86.75 78 ASN A O 1
ATOM 642 N N . SER A 1 79 ? -0.684 3.239 17.294 1.00 87.69 79 SER A N 1
ATOM 643 C CA . SER A 1 79 ? -0.457 4.407 18.156 1.00 87.69 79 SER A CA 1
ATOM 644 C C . SER A 1 79 ? -1.755 5.097 18.603 1.00 87.69 79 SER A C 1
ATOM 646 O O . SER A 1 79 ? -1.774 5.786 19.621 1.00 87.69 79 SER A O 1
ATOM 648 N N . LYS A 1 80 ? -2.856 4.876 17.876 1.00 86.31 80 LYS A N 1
ATOM 649 C CA . LYS A 1 80 ? -4.187 5.439 18.140 1.00 86.31 80 LYS A CA 1
ATOM 650 C C . LYS A 1 80 ? -5.092 4.530 18.974 1.00 86.31 80 LYS A C 1
ATOM 652 O O . LYS A 1 80 ? -6.292 4.778 19.053 1.00 86.31 80 LYS A O 1
ATOM 657 N N . GLY A 1 81 ? -4.534 3.498 19.609 1.00 76.94 81 GLY A N 1
ATOM 658 C CA . GLY A 1 81 ? -5.259 2.626 20.539 1.00 76.94 81 GLY A CA 1
ATOM 659 C C . GLY A 1 81 ? -5.320 1.160 20.116 1.00 76.94 81 GLY A C 1
ATOM 660 O O . GLY A 1 81 ? -6.336 0.515 20.344 1.00 76.94 81 GLY A O 1
ATOM 661 N N . ASN A 1 82 ? -4.253 0.626 19.505 1.00 68.06 82 ASN A N 1
ATOM 662 C CA . ASN A 1 82 ? -4.113 -0.793 19.133 1.00 68.06 82 ASN A CA 1
ATOM 663 C C . ASN A 1 82 ? -5.197 -1.339 18.183 1.00 68.06 82 ASN A C 1
ATOM 665 O O . ASN A 1 82 ? -5.426 -2.545 18.124 1.00 68.06 82 ASN A O 1
ATOM 669 N N . LYS A 1 83 ? -5.840 -0.463 17.405 1.00 71.44 83 LYS A N 1
ATOM 670 C CA . LYS A 1 83 ? -6.990 -0.800 16.547 1.00 71.44 83 LYS A CA 1
ATOM 671 C C . LYS A 1 83 ? -6.639 -1.679 15.343 1.00 71.44 83 LYS A C 1
ATOM 673 O O . LYS A 1 83 ? -7.530 -2.237 14.710 1.00 71.44 83 LYS A O 1
ATOM 678 N N . CYS A 1 84 ? -5.349 -1.784 15.022 1.00 78.94 84 CYS A N 1
ATOM 679 C CA . CYS A 1 84 ? -4.829 -2.573 13.908 1.00 78.94 84 CYS A CA 1
ATOM 680 C C . CYS A 1 84 ? -3.913 -3.713 14.366 1.00 78.94 84 CYS A C 1
ATOM 682 O O . CYS A 1 84 ? -3.102 -4.205 13.578 1.00 78.94 84 CYS A O 1
ATOM 684 N N . LYS A 1 85 ? -4.026 -4.164 15.624 1.00 72.69 85 LYS A N 1
ATOM 685 C CA . LYS A 1 85 ? -3.260 -5.324 16.108 1.00 72.69 85 LYS A CA 1
ATOM 686 C C . LYS A 1 85 ? -3.508 -6.577 15.268 1.00 72.69 85 LYS A C 1
ATOM 688 O O . LYS A 1 85 ? -2.561 -7.310 15.002 1.00 72.69 85 LYS A O 1
ATOM 693 N N . ASP A 1 86 ? -4.734 -6.748 14.784 1.00 80.69 86 ASP A N 1
ATOM 694 C CA . ASP A 1 86 ? -5.148 -7.924 14.011 1.00 80.69 86 ASP A CA 1
ATOM 695 C C . ASP A 1 86 ? -4.740 -7.852 12.530 1.00 80.69 86 ASP A C 1
ATOM 697 O O . ASP A 1 86 ? -5.083 -8.730 11.739 1.00 80.69 86 ASP A O 1
ATOM 701 N N . TYR A 1 87 ? -4.046 -6.787 12.113 1.00 87.75 87 TYR A N 1
ATOM 702 C CA . TYR A 1 87 ? -3.695 -6.608 10.708 1.00 87.75 87 TYR A CA 1
ATOM 703 C C . TYR A 1 87 ? -2.536 -7.540 10.382 1.00 87.75 87 TYR A C 1
ATOM 705 O O . TYR A 1 87 ? -1.533 -7.519 11.107 1.00 87.75 87 TYR A O 1
ATOM 713 N N . PRO A 1 88 ? -2.624 -8.333 9.300 1.00 89.31 88 PRO A N 1
ATOM 714 C CA . PRO A 1 88 ? -1.572 -9.285 8.996 1.00 89.31 88 PRO A CA 1
ATOM 715 C C . PRO A 1 88 ? -0.247 -8.560 8.759 1.00 89.31 88 PRO A C 1
ATOM 717 O O . PRO A 1 88 ? -0.207 -7.498 8.131 1.00 89.31 88 PRO A O 1
ATOM 720 N N . ASP A 1 89 ? 0.836 -9.122 9.286 1.00 89.62 89 ASP A N 1
ATOM 721 C CA . ASP A 1 89 ? 2.179 -8.663 8.953 1.00 89.62 89 ASP A CA 1
ATOM 722 C C . ASP A 1 89 ? 2.509 -9.025 7.506 1.00 89.62 89 ASP A C 1
ATOM 724 O O . ASP A 1 89 ? 2.120 -10.085 7.000 1.00 89.62 89 ASP A O 1
ATOM 728 N N . LEU A 1 90 ? 3.273 -8.159 6.845 1.00 87.00 90 LEU A N 1
ATOM 729 C CA . LEU A 1 90 ? 3.942 -8.530 5.609 1.00 87.00 90 LEU A CA 1
ATOM 730 C C . LEU A 1 90 ? 5.019 -9.543 5.996 1.00 87.00 90 LEU A C 1
ATOM 732 O O . LEU A 1 90 ? 6.014 -9.185 6.616 1.00 87.00 90 LEU A O 1
ATOM 736 N N . LEU A 1 91 ? 4.787 -10.825 5.708 1.00 71.06 91 LEU A N 1
ATOM 737 C CA . LEU A 1 91 ? 5.781 -11.876 5.924 1.00 71.06 91 LEU A CA 1
ATOM 738 C C . LEU A 1 91 ? 7.055 -11.522 5.145 1.00 71.06 91 LEU A C 1
ATOM 740 O O . LEU A 1 91 ? 7.146 -11.772 3.942 1.00 71.06 91 LEU A O 1
ATOM 744 N N . THR A 1 92 ? 8.048 -10.961 5.833 1.00 51.44 92 THR A N 1
ATOM 745 C CA . THR A 1 92 ? 9.414 -10.895 5.326 1.00 51.44 92 THR A CA 1
ATOM 746 C C . THR A 1 92 ? 9.933 -12.324 5.286 1.00 51.44 92 THR A C 1
ATOM 748 O O . THR A 1 92 ? 9.826 -13.070 6.265 1.00 51.44 92 THR A O 1
ATOM 751 N N . ILE A 1 93 ? 10.445 -12.729 4.129 1.00 47.88 93 ILE A N 1
ATOM 752 C CA . ILE A 1 93 ? 11.012 -14.052 3.875 1.00 47.88 93 ILE A CA 1
ATOM 753 C C . ILE A 1 93 ? 12.318 -14.179 4.679 1.00 47.88 93 ILE A C 1
ATOM 755 O O . ILE A 1 93 ? 13.400 -14.084 4.133 1.00 47.88 93 ILE A O 1
ATOM 759 N N . GLU A 1 94 ? 12.213 -14.353 5.995 1.00 43.47 94 GLU A N 1
ATOM 760 C CA . GLU A 1 94 ? 13.288 -14.836 6.878 1.00 43.47 94 GLU A CA 1
ATOM 761 C C . GLU A 1 94 ? 12.766 -15.744 8.007 1.00 43.47 94 GLU A C 1
ATOM 763 O O . GLU A 1 94 ? 13.552 -16.382 8.700 1.00 43.47 94 GLU A O 1
ATOM 768 N N . LYS A 1 95 ? 11.445 -15.899 8.188 1.00 39.56 95 LYS A N 1
ATOM 769 C CA . LYS A 1 95 ? 10.879 -16.823 9.193 1.00 39.56 95 LYS A CA 1
ATOM 770 C C . LYS A 1 95 ? 9.770 -17.711 8.633 1.00 39.56 95 LYS A C 1
ATOM 772 O O . LYS A 1 95 ? 8.660 -17.767 9.156 1.00 39.56 95 LYS A O 1
ATOM 777 N N . ASN A 1 96 ? 10.088 -18.464 7.584 1.00 45.38 96 ASN A N 1
ATOM 778 C CA . ASN A 1 96 ? 9.252 -19.578 7.141 1.00 45.38 96 ASN A CA 1
ATOM 779 C C . ASN A 1 96 ? 9.604 -20.840 7.932 1.00 45.38 96 ASN A C 1
ATOM 781 O O . ASN A 1 96 ? 10.438 -21.620 7.494 1.00 45.38 96 ASN A O 1
ATOM 785 N N . GLN A 1 97 ? 8.960 -21.018 9.089 1.00 39.47 97 GLN A N 1
ATOM 786 C CA . GLN A 1 97 ? 8.631 -22.348 9.633 1.00 39.47 97 GLN A CA 1
ATOM 787 C C . GLN A 1 97 ? 7.599 -22.304 10.776 1.00 39.47 97 GLN A C 1
ATOM 789 O O . GLN A 1 97 ? 6.952 -23.309 11.030 1.00 39.47 97 GLN A O 1
ATOM 794 N N . ASN A 1 98 ? 7.332 -21.139 11.387 1.00 41.84 98 ASN A N 1
ATOM 795 C CA . ASN A 1 98 ? 6.485 -21.064 12.592 1.00 41.84 98 ASN A CA 1
ATOM 796 C C . ASN A 1 98 ? 5.109 -20.387 12.414 1.00 41.84 98 ASN A C 1
ATOM 798 O O . ASN A 1 98 ? 4.339 -20.316 13.371 1.00 41.84 98 ASN A O 1
ATOM 802 N N . PHE A 1 99 ? 4.753 -19.875 11.226 1.00 42.84 99 PHE A N 1
ATOM 803 C CA . PHE A 1 99 ? 3.511 -19.092 11.067 1.00 42.84 99 PHE A CA 1
ATOM 804 C C . PHE A 1 99 ? 2.234 -19.938 11.202 1.00 42.84 99 PHE A C 1
ATOM 806 O O . PHE A 1 99 ? 1.260 -19.482 11.792 1.00 42.84 99 PHE A O 1
ATOM 813 N N . ALA A 1 100 ? 2.256 -21.195 10.746 1.00 35.97 100 ALA A N 1
ATOM 814 C CA . ALA A 1 100 ? 1.124 -22.108 10.926 1.00 35.97 100 ALA A CA 1
ATOM 815 C C . ALA A 1 100 ? 0.884 -22.477 12.405 1.00 35.97 100 ALA A C 1
ATOM 817 O O . ALA A 1 100 ? -0.232 -22.821 12.777 1.00 35.97 100 ALA A O 1
ATOM 818 N N . GLN A 1 101 ? 1.913 -22.367 13.254 1.00 35.38 101 GLN A N 1
ATOM 819 C CA . GLN A 1 101 ? 1.865 -22.768 14.661 1.00 35.38 101 GLN A CA 1
ATOM 820 C C . GLN A 1 101 ? 1.568 -21.591 15.609 1.00 35.38 101 GLN A C 1
ATOM 822 O O . GLN A 1 101 ? 0.948 -21.781 16.651 1.00 35.38 101 GLN A O 1
ATOM 827 N N . LYS A 1 102 ? 1.927 -20.355 15.228 1.00 39.38 102 LYS A N 1
ATOM 828 C CA . LYS A 1 102 ? 1.738 -19.146 16.056 1.00 39.38 102 LYS A CA 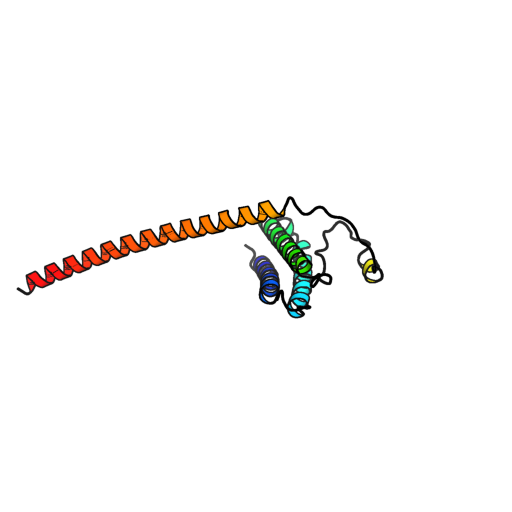1
ATOM 829 C C . LYS A 1 102 ? 0.276 -18.684 16.174 1.00 39.38 102 LYS A C 1
ATOM 831 O O . LYS A 1 102 ? -0.071 -18.018 17.141 1.00 39.38 102 LYS A O 1
ATOM 836 N N . ILE A 1 103 ? -0.598 -19.058 15.235 1.00 42.84 103 ILE A N 1
ATOM 837 C CA . ILE A 1 103 ? -2.033 -18.702 15.281 1.00 42.84 103 ILE A CA 1
ATOM 838 C C . ILE A 1 103 ? -2.732 -19.330 16.506 1.00 42.84 103 ILE A C 1
ATOM 840 O O . ILE A 1 103 ? -3.724 -18.792 16.987 1.00 42.84 103 ILE A O 1
ATOM 844 N N . ALA A 1 104 ? -2.197 -20.431 17.048 1.00 31.14 104 ALA A N 1
ATOM 845 C CA . ALA A 1 104 ? -2.801 -21.139 18.173 1.00 31.14 104 ALA A CA 1
ATOM 846 C C . ALA A 1 104 ? -2.405 -20.596 19.563 1.00 31.14 104 ALA A C 1
ATOM 848 O O . ALA A 1 104 ? -3.080 -20.910 20.540 1.00 31.14 104 ALA A O 1
ATOM 849 N N . GLN A 1 105 ? -1.327 -19.812 19.687 1.00 37.47 105 GLN A N 1
ATOM 850 C CA . GLN A 1 105 ? -0.721 -19.479 20.983 1.00 37.47 105 GLN A CA 1
ATOM 851 C C . GLN A 1 105 ? 0.006 -18.126 20.940 1.00 37.47 105 GLN A C 1
ATOM 853 O O . GLN A 1 105 ? 1.164 -18.068 20.542 1.00 37.47 105 GLN A O 1
ATOM 858 N N . SER A 1 106 ? -0.641 -17.046 21.387 1.00 32.53 106 SER A N 1
ATOM 859 C CA . SER A 1 106 ? 0.040 -15.948 22.102 1.00 32.53 106 SER A CA 1
ATOM 860 C C . SER A 1 106 ? -0.981 -14.949 22.660 1.00 32.53 106 SER A C 1
ATOM 862 O O . SER A 1 106 ? -1.253 -13.905 22.065 1.00 32.53 106 SER A O 1
ATOM 864 N N . SER A 1 107 ? -1.559 -15.306 23.806 1.00 39.81 107 SER A N 1
ATOM 865 C CA . SER A 1 107 ? -1.790 -14.357 24.898 1.00 39.81 107 SER A CA 1
ATOM 866 C C . SER A 1 107 ? -0.441 -14.133 25.588 1.00 39.81 107 SER A C 1
ATOM 868 O O . SER A 1 107 ? 0.308 -15.096 25.703 1.00 39.81 107 SER A O 1
ATOM 870 N N . GLU A 1 108 ? -0.180 -12.901 26.037 1.00 35.34 108 GLU A N 1
ATOM 871 C CA . GLU A 1 108 ? 0.986 -12.473 26.839 1.00 35.34 108 GLU A CA 1
ATOM 872 C C . GLU A 1 108 ? 2.373 -12.517 26.163 1.00 35.34 108 GLU A C 1
ATOM 874 O O . GLU A 1 108 ? 2.925 -13.565 25.856 1.00 35.34 108 GLU A O 1
ATOM 879 N N . ASP A 1 109 ? 2.945 -11.338 25.879 1.00 29.31 109 ASP A N 1
ATOM 880 C CA . ASP A 1 109 ? 3.966 -10.728 26.750 1.00 29.31 109 ASP A CA 1
ATOM 881 C C . ASP A 1 109 ? 4.626 -9.477 26.126 1.00 29.31 109 ASP A C 1
ATOM 883 O O . ASP A 1 109 ? 4.898 -9.379 24.928 1.00 29.31 109 ASP A O 1
ATOM 887 N N . THR A 1 110 ? 4.850 -8.499 27.004 1.00 43.22 110 THR A N 1
ATOM 888 C CA . THR A 1 110 ? 5.585 -7.219 26.875 1.00 43.22 110 THR A CA 1
ATOM 889 C C . THR A 1 110 ? 7.068 -7.493 26.554 1.00 43.22 110 THR A C 1
ATOM 891 O O . THR A 1 110 ? 7.598 -8.435 27.143 1.00 43.22 110 THR A O 1
ATOM 894 N N . PRO A 1 111 ? 7.797 -6.721 25.699 1.00 40.19 111 PRO A N 1
ATOM 895 C CA . PRO A 1 111 ? 8.588 -5.605 26.248 1.00 40.19 111 PRO A CA 1
ATOM 896 C C . PRO A 1 111 ? 9.054 -4.450 25.321 1.00 40.19 111 PRO A C 1
ATOM 898 O O . PRO A 1 111 ? 9.245 -4.571 24.116 1.00 40.19 111 PRO A O 1
ATOM 901 N N . SER A 1 112 ? 9.364 -3.364 26.036 1.00 30.55 112 SER A N 1
ATOM 902 C CA . SER A 1 112 ? 10.510 -2.445 25.935 1.00 30.55 112 SER A CA 1
ATOM 903 C C . SER A 1 112 ? 10.632 -1.366 24.850 1.00 30.55 112 SER A C 1
ATOM 905 O O . SER A 1 112 ? 10.608 -1.565 23.643 1.00 30.55 112 SER A O 1
ATOM 907 N N . SER A 1 113 ? 10.851 -0.173 25.399 1.00 49.28 113 SER A N 1
ATOM 908 C CA . SER A 1 113 ? 10.916 1.173 24.849 1.00 49.28 113 SER A CA 1
ATOM 909 C C . SER A 1 113 ? 12.233 1.517 24.147 1.00 49.28 113 SER A C 1
ATOM 911 O O . SER A 1 113 ? 13.294 1.419 24.758 1.00 49.28 113 SER A O 1
ATOM 913 N N . SER A 1 114 ? 12.149 2.070 22.933 1.00 42.53 114 SER A N 1
ATOM 914 C CA . SER A 1 114 ? 13.131 3.020 22.380 1.00 42.53 114 SER A CA 1
ATOM 915 C C . SER A 1 114 ? 12.500 3.790 21.206 1.00 42.53 114 SER A C 1
ATOM 917 O O . SER A 1 114 ? 12.537 3.344 20.066 1.00 42.53 114 SER A O 1
ATOM 919 N N . SER A 1 115 ? 11.813 4.908 21.480 1.00 49.41 115 SER A N 1
ATOM 920 C CA . SER A 1 115 ? 10.993 5.633 20.482 1.00 49.41 115 SER A CA 1
ATOM 921 C C . SER A 1 115 ? 10.964 7.149 20.742 1.00 49.41 115 SER A C 1
ATOM 923 O O . SER A 1 115 ? 9.900 7.754 20.894 1.00 49.41 115 SER A O 1
ATOM 925 N N . ILE A 1 116 ? 12.126 7.794 20.845 1.00 47.81 116 ILE A N 1
ATOM 926 C CA . ILE A 1 116 ? 12.173 9.261 21.021 1.00 47.81 116 ILE A CA 1
ATOM 927 C C . ILE A 1 116 ? 12.948 9.945 19.886 1.00 47.81 116 ILE A C 1
ATOM 929 O O . ILE A 1 116 ? 12.551 11.018 19.437 1.00 47.81 116 ILE A O 1
ATOM 933 N N . THR A 1 117 ? 13.969 9.303 19.318 1.00 44.59 117 THR A N 1
ATOM 934 C CA . THR A 1 117 ? 14.871 9.955 18.354 1.00 44.59 117 THR A CA 1
ATOM 935 C C . THR A 1 117 ? 14.323 10.036 16.918 1.00 44.59 117 THR A C 1
ATOM 937 O O . THR A 1 117 ? 14.705 10.932 16.173 1.00 44.59 117 THR A O 1
ATOM 940 N N . THR A 1 118 ? 13.388 9.168 16.512 1.00 52.94 118 THR A N 1
ATOM 941 C CA . THR A 1 118 ? 12.862 9.122 15.127 1.00 52.94 118 THR A CA 1
ATOM 942 C C . THR A 1 118 ? 11.742 10.131 14.848 1.00 52.94 118 THR A C 1
ATOM 944 O O . THR A 1 118 ? 11.579 10.566 13.710 1.00 52.94 118 THR A O 1
ATOM 947 N N . ARG A 1 119 ? 11.009 10.588 15.876 1.00 54.06 119 ARG A N 1
ATOM 948 C CA . ARG A 1 119 ? 9.874 11.523 15.717 1.00 54.06 119 ARG A CA 1
ATOM 949 C C . ARG A 1 119 ? 10.276 12.916 15.220 1.00 54.06 119 ARG A C 1
ATOM 951 O O . ARG A 1 119 ? 9.497 13.550 14.514 1.00 54.06 119 ARG A O 1
ATOM 958 N N . LEU A 1 120 ? 11.474 13.394 15.563 1.00 49.81 120 LEU A N 1
ATOM 959 C CA . LEU A 1 120 ? 11.943 14.726 15.153 1.00 49.81 120 LEU A CA 1
ATOM 960 C C . LEU A 1 120 ? 12.341 14.786 13.669 1.00 49.81 120 LEU A C 1
ATOM 962 O O . LEU A 1 120 ? 12.155 15.819 13.027 1.00 49.81 120 LEU A O 1
ATOM 966 N N . PHE A 1 121 ? 12.818 13.676 13.100 1.00 54.72 121 PHE A N 1
ATOM 967 C CA . PHE A 1 121 ? 13.212 13.620 11.689 1.00 54.72 121 PHE A CA 1
ATOM 968 C C . PHE A 1 121 ? 12.006 13.602 10.741 1.00 54.72 121 PHE A C 1
ATOM 970 O O . PHE A 1 121 ? 12.024 14.286 9.715 1.00 54.72 121 PHE A O 1
ATOM 977 N N . THR A 1 122 ? 10.926 12.903 11.104 1.00 56.78 122 THR A N 1
ATOM 978 C CA . THR A 1 122 ? 9.704 12.833 10.284 1.00 56.78 122 THR A CA 1
ATOM 979 C C . THR A 1 122 ? 9.036 14.200 10.131 1.00 56.78 122 THR A C 1
ATOM 981 O O . THR A 1 122 ? 8.587 14.552 9.042 1.00 56.78 122 THR A O 1
ATOM 984 N N . VAL A 1 123 ? 9.025 15.017 11.189 1.00 55.34 123 VAL A N 1
ATOM 985 C CA . VAL A 1 123 ? 8.425 16.360 11.151 1.00 55.34 123 VAL A CA 1
ATOM 986 C C . VAL A 1 123 ? 9.237 17.313 10.266 1.00 55.34 123 VAL A C 1
ATOM 988 O O . VAL A 1 123 ? 8.646 18.056 9.486 1.00 55.34 123 VAL A O 1
ATOM 991 N N . LEU A 1 124 ? 10.574 17.255 10.303 1.00 61.28 124 LEU A N 1
ATOM 992 C CA . LEU A 1 124 ? 11.426 18.090 9.443 1.00 61.28 124 LEU A CA 1
ATOM 993 C C . LEU A 1 124 ? 11.304 17.739 7.949 1.00 61.28 124 LEU A C 1
ATOM 995 O O . LEU A 1 124 ? 11.363 18.633 7.105 1.00 61.28 124 LEU A O 1
ATOM 999 N N . SER A 1 125 ? 11.107 16.460 7.616 1.00 65.81 125 SER A N 1
ATOM 1000 C CA . SER A 1 125 ? 11.026 15.998 6.222 1.00 65.81 125 SER A CA 1
ATOM 1001 C C . SER A 1 125 ? 9.784 16.530 5.485 1.00 65.81 125 SER A C 1
ATOM 1003 O O . SER A 1 125 ? 9.864 16.938 4.324 1.00 65.81 125 SER A O 1
ATOM 1005 N N . ILE A 1 126 ? 8.645 16.638 6.180 1.00 71.38 126 ILE A N 1
ATOM 1006 C CA . ILE A 1 126 ? 7.369 17.084 5.591 1.00 71.38 126 ILE A CA 1
ATOM 1007 C C . ILE A 1 126 ? 7.430 18.561 5.156 1.00 71.38 126 ILE A C 1
ATOM 1009 O O . ILE A 1 126 ? 6.881 18.927 4.113 1.00 71.38 126 ILE A O 1
ATOM 1013 N N . PHE A 1 127 ? 8.152 19.413 5.892 1.00 74.81 127 PHE A N 1
ATOM 1014 C CA . PHE A 1 127 ? 8.304 20.828 5.533 1.00 74.81 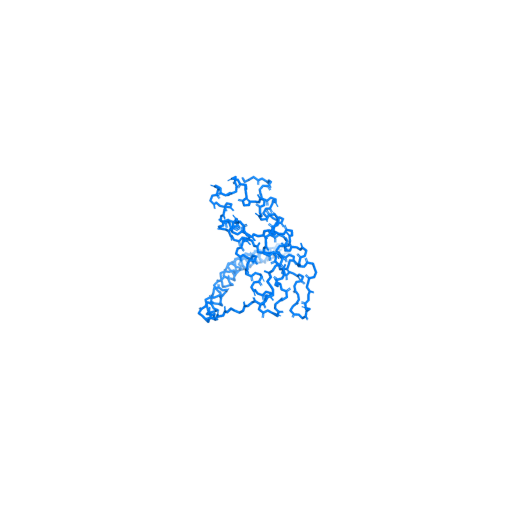127 PHE A CA 1
ATOM 1015 C C . PHE A 1 127 ? 9.080 21.035 4.226 1.00 74.81 127 PHE A C 1
ATOM 1017 O O . PHE A 1 127 ? 8.741 21.934 3.453 1.00 74.81 127 PHE A O 1
ATOM 1024 N N . GLY A 1 128 ? 10.073 20.186 3.940 1.00 76.56 128 GLY A N 1
ATOM 1025 C CA . GLY A 1 128 ? 10.848 20.260 2.697 1.00 76.56 128 GLY A CA 1
ATOM 1026 C C . GLY A 1 128 ? 9.989 20.002 1.459 1.00 76.56 128 GLY A C 1
ATOM 1027 O O . GLY A 1 128 ? 10.056 20.745 0.477 1.00 76.56 128 GLY A O 1
ATOM 1028 N N . VAL A 1 129 ? 9.116 18.996 1.536 1.00 76.81 129 VAL A N 1
ATOM 1029 C CA . VAL A 1 129 ? 8.210 18.616 0.445 1.00 76.81 129 VAL A CA 1
ATOM 1030 C C . VAL A 1 129 ? 7.188 19.726 0.168 1.00 76.81 129 VAL A C 1
ATOM 1032 O O . VAL A 1 129 ? 7.006 20.131 -0.982 1.00 76.81 129 VAL A O 1
ATOM 1035 N N . ILE A 1 130 ? 6.577 20.291 1.216 1.00 80.50 130 ILE A N 1
ATOM 1036 C CA . ILE A 1 130 ? 5.595 21.382 1.087 1.00 80.50 130 ILE A CA 1
ATOM 1037 C C . ILE A 1 130 ? 6.234 22.631 0.459 1.00 80.50 130 ILE A C 1
ATOM 1039 O O . ILE A 1 130 ? 5.661 23.223 -0.461 1.00 80.50 130 ILE A O 1
ATOM 1043 N N . ALA A 1 131 ? 7.433 23.019 0.904 1.00 81.62 131 ALA A N 1
ATOM 1044 C CA . ALA A 1 131 ? 8.145 24.175 0.361 1.00 81.62 131 ALA A CA 1
ATOM 1045 C C . ALA A 1 131 ? 8.504 23.997 -1.127 1.00 81.62 131 ALA A C 1
ATOM 1047 O O . ALA A 1 131 ? 8.349 24.931 -1.918 1.00 81.62 131 ALA A O 1
ATOM 1048 N N . PHE A 1 132 ? 8.917 22.793 -1.534 1.00 81.06 132 PHE A N 1
ATOM 1049 C CA . PHE A 1 132 ? 9.235 22.478 -2.928 1.00 81.06 132 PHE A CA 1
ATOM 1050 C C . PHE A 1 132 ? 8.005 22.593 -3.846 1.00 81.06 132 PHE A C 1
ATOM 1052 O O . PHE A 1 132 ? 8.064 23.253 -4.890 1.00 81.06 132 PHE A O 1
ATOM 1059 N N . PHE A 1 133 ? 6.859 22.039 -3.433 1.00 78.88 133 PHE A N 1
ATOM 1060 C CA . PHE A 1 133 ? 5.609 22.137 -4.195 1.00 78.88 133 PHE A CA 1
ATOM 1061 C C . PHE A 1 133 ? 5.085 23.575 -4.301 1.00 78.88 133 PHE A C 1
ATOM 1063 O O . PHE A 1 133 ? 4.645 23.998 -5.379 1.00 78.88 133 PHE A O 1
ATOM 1070 N N . LEU A 1 134 ? 5.172 24.359 -3.222 1.00 77.31 134 LEU A N 1
ATOM 1071 C CA . LEU A 1 134 ? 4.808 25.779 -3.237 1.00 77.31 134 LEU A CA 1
ATOM 1072 C C . LEU A 1 134 ? 5.729 26.591 -4.158 1.00 77.31 134 LEU A C 1
ATOM 1074 O O . LEU A 1 134 ? 5.241 27.426 -4.922 1.00 77.31 134 LEU A O 1
ATOM 1078 N N . GLY A 1 135 ? 7.036 26.312 -4.161 1.00 78.56 135 GLY A N 1
ATOM 1079 C CA . GLY A 1 135 ? 8.005 26.976 -5.036 1.00 78.56 135 GLY A CA 1
ATOM 1080 C C . GLY A 1 135 ? 7.726 26.752 -6.526 1.00 78.56 135 GLY A C 1
ATOM 1081 O O . GLY A 1 135 ? 7.731 27.703 -7.317 1.00 78.56 135 GLY A O 1
ATOM 1082 N N . ILE A 1 136 ? 7.411 25.514 -6.918 1.00 77.38 136 ILE A N 1
ATOM 1083 C CA . ILE A 1 136 ? 7.042 25.180 -8.303 1.00 77.38 136 ILE A CA 1
ATOM 1084 C C . ILE A 1 136 ? 5.740 25.891 -8.691 1.00 77.38 136 ILE A C 1
ATOM 1086 O O . ILE A 1 136 ? 5.681 26.563 -9.725 1.00 77.38 136 ILE A O 1
ATOM 1090 N N . SER A 1 137 ? 4.718 25.811 -7.838 1.00 71.19 137 SER A N 1
ATOM 1091 C CA . SER A 1 137 ? 3.406 26.427 -8.075 1.00 71.19 137 SER A CA 1
ATOM 1092 C C . SER A 1 137 ? 3.499 27.953 -8.212 1.00 71.19 137 SER A C 1
ATOM 1094 O O . SER A 1 137 ? 2.901 28.544 -9.117 1.00 71.19 137 SER A O 1
ATOM 1096 N N . TYR A 1 138 ? 4.313 28.598 -7.371 1.00 80.06 138 TYR A N 1
ATOM 1097 C CA . TYR A 1 138 ? 4.556 30.039 -7.408 1.00 80.06 138 TYR A CA 1
ATOM 1098 C C . TYR A 1 138 ? 5.200 30.485 -8.728 1.00 80.06 138 TYR A C 1
ATOM 1100 O O . TYR A 1 138 ? 4.744 31.449 -9.350 1.00 80.06 138 TYR A O 1
ATOM 1108 N N . LYS A 1 139 ? 6.208 29.749 -9.219 1.00 76.19 139 LYS A N 1
ATOM 1109 C CA . LYS A 1 139 ? 6.887 30.051 -10.490 1.00 76.19 139 LYS A CA 1
ATOM 1110 C C . LYS A 1 139 ? 5.929 29.987 -11.686 1.00 76.19 139 LYS A C 1
ATOM 1112 O O . LYS A 1 139 ? 5.938 30.892 -12.526 1.00 76.19 139 LYS A O 1
ATOM 1117 N N . TYR A 1 140 ? 5.075 28.964 -11.750 1.00 71.44 140 TYR A N 1
ATOM 1118 C CA . TYR A 1 140 ? 4.073 28.829 -12.815 1.00 71.44 140 TYR A CA 1
ATOM 1119 C C . TYR A 1 140 ? 2.981 29.907 -12.738 1.00 71.44 140 TYR A C 1
ATOM 1121 O O . TYR A 1 140 ? 2.593 30.465 -13.769 1.00 71.44 140 TYR A O 1
ATOM 1129 N N . SER A 1 141 ? 2.534 30.264 -11.531 1.00 71.00 141 SER A N 1
ATOM 1130 C CA . SER A 1 141 ? 1.543 31.326 -11.315 1.00 71.00 141 SER A CA 1
ATOM 1131 C C . SER A 1 141 ? 2.064 32.707 -11.743 1.00 71.00 141 SER A C 1
ATOM 1133 O O . SER A 1 141 ? 1.409 33.418 -12.515 1.00 71.00 141 SER A O 1
ATOM 1135 N N . LEU A 1 142 ? 3.294 33.061 -11.348 1.00 70.25 142 LEU A N 1
ATOM 1136 C CA . LEU A 1 142 ? 3.927 34.336 -11.702 1.00 70.25 142 LEU A CA 1
ATOM 1137 C C . LEU A 1 142 ? 4.129 34.477 -13.221 1.00 70.25 142 LEU A C 1
ATOM 1139 O O . LEU A 1 142 ? 3.910 35.550 -13.795 1.00 70.25 142 LEU A O 1
ATOM 1143 N N . PHE A 1 143 ? 4.493 33.383 -13.897 1.00 69.56 143 PHE A N 1
ATOM 1144 C CA . PHE A 1 143 ? 4.618 33.354 -15.355 1.00 69.56 143 PHE A CA 1
ATOM 1145 C C . PHE A 1 143 ? 3.259 33.531 -16.056 1.00 69.56 143 PHE A C 1
ATOM 1147 O O . PHE A 1 143 ? 3.148 34.274 -17.038 1.00 69.56 143 PHE A O 1
ATOM 1154 N N . GLY A 1 144 ? 2.199 32.926 -15.513 1.00 69.56 144 GLY A N 1
ATOM 1155 C CA . GLY A 1 144 ? 0.825 33.118 -15.979 1.00 69.56 144 GLY A CA 1
ATOM 1156 C C . GLY A 1 144 ? 0.352 34.572 -15.868 1.00 69.56 144 GLY A C 1
ATOM 1157 O O . GLY A 1 144 ? -0.244 35.102 -16.812 1.00 69.56 144 GLY A O 1
ATOM 1158 N N . PHE A 1 145 ? 0.666 35.247 -14.759 1.00 70.50 145 PHE A N 1
ATOM 1159 C CA . PHE A 1 145 ? 0.283 36.643 -14.529 1.00 70.50 145 PHE A CA 1
ATOM 1160 C C . PHE A 1 145 ? 0.954 37.603 -15.525 1.00 70.50 145 PHE A C 1
ATOM 1162 O O . PHE A 1 145 ? 0.279 38.425 -16.150 1.00 70.50 145 PHE A O 1
ATOM 1169 N N . ARG A 1 146 ? 2.261 37.433 -15.780 1.00 70.56 146 ARG A N 1
ATOM 1170 C CA . ARG A 1 146 ? 3.001 38.226 -16.785 1.00 70.56 146 ARG A CA 1
ATOM 1171 C C . ARG A 1 146 ? 2.396 38.096 -18.185 1.00 70.56 146 ARG A C 1
ATOM 1173 O O . ARG A 1 146 ? 2.208 39.098 -18.878 1.00 70.56 146 ARG A O 1
ATOM 1180 N N . LYS A 1 147 ? 2.030 36.874 -18.588 1.00 71.81 147 LYS A N 1
ATOM 1181 C CA . LYS A 1 147 ? 1.422 36.603 -19.902 1.00 71.81 147 LYS A CA 1
ATOM 1182 C C . LYS A 1 147 ? 0.028 37.229 -20.036 1.00 71.81 147 LYS A C 1
ATOM 1184 O O . LYS A 1 147 ? -0.333 37.694 -21.118 1.00 71.81 147 LYS A O 1
ATOM 1189 N N . ARG A 1 148 ? -0.757 37.283 -18.952 1.00 75.31 148 ARG A N 1
ATOM 1190 C CA . ARG A 1 148 ? -2.066 37.966 -18.928 1.00 75.31 148 ARG A CA 1
ATOM 1191 C C . ARG A 1 148 ? -1.924 39.485 -19.051 1.00 75.31 148 ARG A C 1
ATOM 1193 O O . ARG A 1 148 ? -2.639 40.081 -19.855 1.00 75.31 148 ARG A O 1
ATOM 1200 N N . PHE A 1 149 ? -0.964 40.086 -18.350 1.00 76.19 149 PHE A N 1
ATOM 1201 C CA . PHE A 1 149 ? -0.715 41.530 -18.405 1.00 76.19 149 PHE A CA 1
ATOM 1202 C C . PHE A 1 149 ? -0.309 42.008 -19.810 1.00 76.19 149 PHE A C 1
ATOM 1204 O O . PHE A 1 149 ? -0.862 42.977 -20.331 1.00 76.19 149 PHE A O 1
ATOM 1211 N N . GLN A 1 150 ? 0.590 41.285 -20.489 1.00 81.62 150 GLN A N 1
ATOM 1212 C CA . GLN A 1 150 ? 0.978 41.615 -21.868 1.00 81.62 150 GLN A CA 1
ATOM 1213 C C . GLN A 1 150 ? -0.206 41.533 -22.847 1.00 81.62 150 GLN A C 1
ATOM 1215 O O . GLN A 1 150 ? -0.369 42.416 -23.692 1.00 81.62 150 GLN A O 1
ATOM 1220 N N . LYS A 1 151 ? -1.073 40.518 -22.706 1.00 82.62 151 LYS A N 1
ATOM 1221 C CA . LYS A 1 151 ? -2.294 40.389 -23.519 1.00 82.62 151 LYS A CA 1
ATOM 1222 C C . LYS A 1 151 ? -3.268 41.548 -23.293 1.00 82.62 151 LYS A C 1
ATOM 1224 O O . LYS A 1 151 ? -3.850 42.031 -24.261 1.00 82.62 151 LYS A O 1
ATOM 1229 N N . GLN A 1 152 ? -3.436 42.011 -22.054 1.00 84.31 152 GLN A N 1
ATOM 1230 C CA . GLN A 1 152 ? -4.260 43.189 -21.753 1.00 84.31 152 GLN A CA 1
ATOM 1231 C C . GLN A 1 152 ? -3.682 44.456 -22.394 1.00 84.31 152 GLN A C 1
ATOM 1233 O O . GLN A 1 152 ? -4.405 45.165 -23.090 1.00 84.31 152 GLN A O 1
ATOM 1238 N N . LYS A 1 153 ? -2.368 44.687 -22.271 1.00 86.88 153 LYS A N 1
ATOM 1239 C CA . LYS A 1 153 ? -1.695 45.839 -22.895 1.00 86.88 153 LYS A CA 1
ATOM 1240 C C . LYS A 1 153 ? -1.866 45.863 -24.419 1.00 86.88 153 LYS A C 1
ATOM 1242 O O . LYS A 1 153 ? -2.042 46.932 -24.999 1.00 86.88 153 LYS A O 1
ATOM 1247 N N . LEU A 1 154 ? -1.836 44.700 -25.076 1.00 87.06 154 LEU A N 1
ATOM 1248 C CA . LEU A 1 154 ? -2.053 44.601 -26.522 1.00 87.06 154 LEU A CA 1
ATOM 1249 C C . LEU A 1 154 ? -3.513 44.890 -26.913 1.00 87.06 154 LEU A C 1
ATOM 1251 O O . LEU A 1 154 ? -3.749 45.606 -27.884 1.00 87.06 154 LEU A O 1
ATOM 1255 N N . ARG A 1 155 ? -4.489 44.398 -26.135 1.00 88.06 155 ARG A N 1
ATOM 1256 C CA . ARG A 1 155 ? -5.921 44.687 -26.346 1.00 88.06 155 ARG A CA 1
ATOM 1257 C C . ARG A 1 15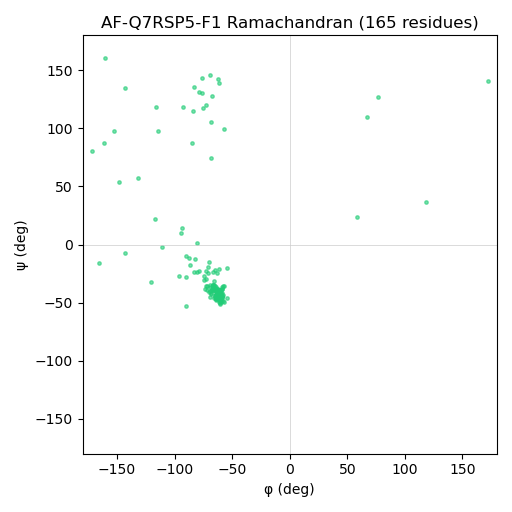5 ? -6.231 46.179 -26.221 1.00 88.06 155 ARG A C 1
ATOM 1259 O O . ARG A 1 155 ? -6.926 46.716 -27.079 1.00 88.06 155 ARG A O 1
ATOM 1266 N N . GLU A 1 156 ? -5.669 46.852 -25.218 1.00 89.44 156 GLU A N 1
ATOM 1267 C CA . GLU A 1 156 ? -5.831 48.303 -25.043 1.00 89.44 156 GLU A CA 1
ATOM 1268 C C . GLU A 1 156 ? -5.224 49.099 -26.209 1.00 89.44 156 GLU A C 1
ATOM 1270 O O . GLU A 1 156 ? -5.847 50.028 -26.723 1.00 89.44 156 GLU A O 1
ATOM 1275 N N . LYS A 1 157 ? -4.050 48.695 -26.719 1.00 90.31 157 LYS A N 1
ATOM 1276 C CA . LYS A 1 157 ? -3.455 49.321 -27.915 1.00 90.31 157 LYS A CA 1
ATOM 1277 C C . LYS A 1 157 ? -4.356 49.199 -29.148 1.00 90.31 157 LYS A C 1
ATOM 1279 O O . LYS A 1 157 ? -4.569 50.193 -29.836 1.00 90.31 157 LYS A O 1
ATOM 1284 N N . ILE A 1 158 ? -4.907 48.012 -29.407 1.00 90.88 158 ILE A N 1
ATOM 1285 C CA . ILE A 1 158 ? -5.824 47.778 -30.537 1.00 90.88 158 ILE A CA 1
ATOM 1286 C C . ILE A 1 158 ? -7.096 48.625 -30.386 1.00 90.88 158 ILE A C 1
ATOM 1288 O O . ILE A 1 158 ? -7.545 49.245 -31.349 1.00 90.88 158 ILE A O 1
ATOM 1292 N N . LYS A 1 159 ? -7.653 48.708 -29.171 1.00 90.00 159 LYS A N 1
ATOM 1293 C CA . LYS A 1 159 ? -8.838 49.524 -28.869 1.00 90.00 159 LYS A CA 1
ATOM 1294 C C . LYS A 1 159 ? -8.592 51.015 -29.130 1.00 90.00 159 LYS A C 1
ATOM 1296 O O . LYS A 1 159 ? -9.441 51.672 -29.729 1.00 90.00 159 LYS A O 1
ATOM 1301 N N . ASN A 1 160 ? -7.420 51.526 -28.757 1.00 91.12 160 ASN A N 1
ATOM 1302 C CA . ASN A 1 160 ? -7.033 52.918 -29.001 1.00 91.12 160 ASN A CA 1
ATOM 1303 C C . ASN A 1 160 ? -6.836 53.231 -30.491 1.00 91.12 160 ASN A C 1
ATOM 1305 O O . ASN A 1 160 ? -7.247 54.298 -30.940 1.00 91.12 160 ASN A O 1
ATOM 1309 N N . ILE A 1 161 ? -6.258 52.306 -31.267 1.00 92.25 161 ILE A N 1
ATOM 1310 C CA . ILE A 1 161 ? -6.130 52.453 -32.727 1.00 92.25 161 ILE A CA 1
ATOM 1311 C C . ILE A 1 161 ? -7.517 52.486 -33.379 1.00 92.25 161 ILE A C 1
ATOM 1313 O O . ILE A 1 161 ? -7.810 53.401 -34.144 1.00 92.25 161 ILE A O 1
ATOM 1317 N N . LYS A 1 162 ? -8.410 51.557 -33.009 1.00 88.81 162 LYS A N 1
ATOM 1318 C CA . LYS A 1 162 ? -9.789 51.518 -33.522 1.00 88.81 162 LYS A CA 1
ATOM 1319 C C . LYS A 1 162 ? -10.562 52.806 -33.215 1.00 88.81 162 LYS A C 1
ATOM 1321 O O . LYS A 1 162 ? -11.314 53.278 -34.057 1.00 88.81 162 LYS A O 1
ATOM 1326 N N . LYS A 1 163 ? -10.354 53.400 -32.034 1.00 88.44 163 LYS A N 1
ATOM 1327 C CA . LYS A 1 163 ? -10.981 54.675 -31.653 1.00 88.44 163 LYS A CA 1
ATOM 1328 C C . LYS A 1 163 ? -10.515 55.846 -32.531 1.00 88.44 163 LYS A C 1
ATOM 1330 O O . LYS A 1 163 ? -11.334 56.698 -32.834 1.00 88.44 163 LYS A O 1
ATOM 1335 N N . LYS A 1 164 ? -9.244 55.864 -32.953 1.00 87.88 164 LYS A N 1
ATOM 1336 C CA . LYS A 1 164 ? -8.691 56.893 -33.854 1.00 87.88 164 LYS A CA 1
ATOM 1337 C C . LYS A 1 164 ? -9.134 56.748 -35.312 1.00 87.88 164 LYS A C 1
ATOM 1339 O O . LYS A 1 164 ? -9.134 57.738 -36.018 1.00 87.88 164 LYS A O 1
ATOM 1344 N N . MET A 1 165 ? -9.456 55.537 -35.767 1.00 85.75 165 MET A N 1
ATOM 1345 C CA . MET A 1 165 ? -9.934 55.299 -37.140 1.00 85.75 165 MET A CA 1
ATOM 1346 C C . MET A 1 165 ? -11.412 55.653 -37.340 1.00 85.75 165 MET A C 1
ATOM 1348 O O . MET A 1 165 ? -11.838 55.870 -38.466 1.00 85.75 165 MET A O 1
ATOM 1352 N N . ASN A 1 166 ? -12.192 55.662 -36.258 1.00 78.06 166 ASN A N 1
ATOM 1353 C CA . ASN A 1 166 ? -13.620 55.991 -36.269 1.00 78.06 166 ASN A CA 1
ATOM 1354 C C . ASN A 1 166 ? -13.890 57.476 -35.950 1.00 78.06 166 ASN A C 1
ATOM 1356 O O . ASN A 1 166 ? -15.032 57.832 -35.657 1.00 78.06 166 ASN A O 1
ATOM 1360 N N . GLN A 1 167 ? -12.840 58.297 -35.915 1.00 60.84 167 GLN A N 1
ATOM 1361 C CA . GLN A 1 167 ? -12.865 59.732 -35.646 1.00 60.84 167 GLN A CA 1
ATOM 1362 C C . GLN A 1 167 ? -12.430 60.460 -36.913 1.00 60.84 167 GLN A C 1
ATOM 1364 O O . GLN A 1 167 ? -13.041 61.507 -37.205 1.00 60.84 167 GLN A O 1
#

pLDDT: mean 78.48, std 19.3, range [29.31, 98.0]

Radius of gyration: 26.37 Å; Cα contacts (8 Å, |Δi|>4): 75; chains: 1; bounding box: 29×82×64 Å

Foldseek 3Di:
DDPVLVVLLVLLVVLLVVLVVQDDLPDLERPSNQVSLVVNLVSLVVQCPDCVQCVDPVSVVSSVVSLVSSVVSLVVSCVSPHRCVVRDHNPDPPDPDCPVPPVVDDDDDDDDDDPDPVVVVVVVVVVVVVVVVVVVVVVVVVVVVVVVVVVVVVVVVVVVVVVVVVD

Sequence (167 aa):
MDKKIISNFYEAFKLLCEMYAEFDDKTQYCAKCSKNAIQFVSKYKEMNQNSDITSNGSYNELLSTLSNDYNNFKEYCNSKGNKCKDYPDLLTIEKNQNFAQKIAQSSEDTPSSSSITTRLFTVLSIFGVIAFFLGISYKYSLFGFRKRFQKQKLREKIKNIKKKMNQ

Nearest PDB structures (foldseek):
  3g7c-assembly1_A  TM=4.052E-01  e=1.015E+00  Homo sapiens

Mean predicted aligned error: 16.99 Å

InterPro domains:
  IPR006477 Variant antigen yir/bir/cir [PF06022] (1-139)
  IPR006477 Variant antigen yir/bir/cir [TIGR01590] (2-74)

Secondary structure (DSSP, 8-state):
--HHHHHHHHHHHHHHHHHHHH--TT-S--HHHHHHHHHHHHHHHHHHT-HHHHTSHHHHHHHHHHHHHHHHHHHHHHHTTSTTTTSPP---TT-TTSHHHHTT-----------SSSHHHHHHHHHHHHHHHHHHHHHHHHHHHHHHHHHHHHHHHHHHHHHHHT-

Organism: Plasmodium yoelii yoelii (NCBI:txid73239)